Protein AF-A0A7S2B577-F1 (afdb_monomer)

Nearest PDB structures (foldseek):
  1b5f-assembly1_A  TM=9.299E-01  e=5.613E-12  Cynara cardunculus
  5nfg-assembly2_B  TM=9.285E-01  e=2.621E-11  Cynara cardunculus
  5nfg-assembly1_A  TM=9.282E-01  e=3.908E-11  Cynara cardunculus
  2rmp-assembly1_A  TM=9.188E-01  e=1.092E-10  Rhizomucor miehei
  1mpp-assembly1_A  TM=8.943E-01  e=3.832E-10  Rhizomucor pusillus

Mean predicted aligned error: 8.51 Å

Sequence (139 aa):
KQHWRESEGFPAEVLVADRPDSHYVGPIAIGRPPQNFLVVYDLSSANLWVPGSSCPACDCVRQHRRFDGTLSESYRTSEVGVQLAAGPGRCAGYLSRDTVHLGNATLFDTIFVEAQAASKHLSQSDVDGVLGLGLPQAA

Structure (mmCIF, N/CA/C/O backbone):
data_AF-A0A7S2B577-F1
#
_entry.id   AF-A0A7S2B577-F1
#
loop_
_atom_site.group_PDB
_atom_site.id
_atom_site.type_symbol
_atom_site.label_atom_id
_atom_site.label_alt_id
_atom_site.label_comp_id
_atom_site.label_asym_id
_atom_site.label_entity_id
_atom_site.label_seq_id
_atom_site.pdbx_PDB_ins_code
_atom_site.Cartn_x
_atom_site.Cartn_y
_atom_site.Cartn_z
_atom_site.occupancy
_atom_site.B_iso_or_equiv
_atom_site.auth_seq_id
_atom_site.auth_comp_id
_atom_site.auth_asym_id
_atom_site.auth_atom_id
_atom_site.pdbx_PDB_model_num
ATOM 1 N N . LYS A 1 1 ? 4.500 -22.807 18.694 1.00 39.12 1 LYS A N 1
ATOM 2 C CA . LYS A 1 1 ? 4.540 -23.587 17.434 1.00 39.12 1 LYS A CA 1
ATOM 3 C C . LYS A 1 1 ? 3.099 -23.851 17.028 1.00 39.12 1 LYS A C 1
ATOM 5 O O . LYS A 1 1 ? 2.477 -24.714 17.629 1.00 39.12 1 LYS A O 1
ATOM 10 N N . GLN A 1 2 ? 2.536 -23.033 16.143 1.00 46.53 2 GLN A N 1
ATOM 11 C CA . GLN A 1 2 ? 1.191 -23.280 15.625 1.00 46.53 2 GLN A CA 1
ATOM 12 C C . GLN A 1 2 ? 1.311 -24.335 14.522 1.00 46.53 2 GLN A C 1
ATOM 14 O O . GLN A 1 2 ? 2.203 -24.252 13.681 1.00 46.53 2 GLN A O 1
ATOM 19 N N . HIS A 1 3 ? 0.522 -25.397 14.645 1.00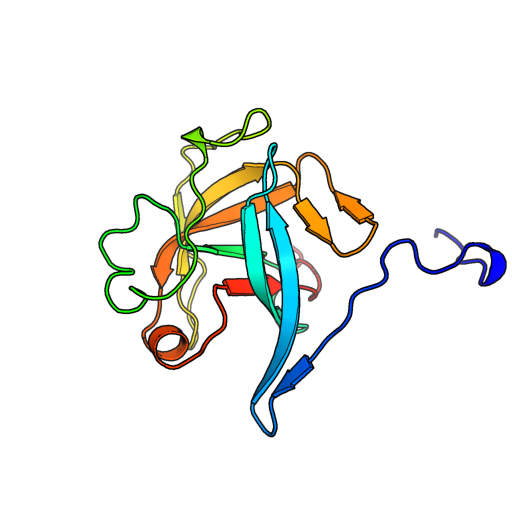 49.47 3 HIS A N 1
ATOM 20 C CA . HIS A 1 3 ? 0.562 -26.572 13.783 1.00 49.47 3 HIS A CA 1
ATOM 21 C C . HIS A 1 3 ? -0.502 -26.368 12.702 1.00 49.47 3 HIS A C 1
ATOM 23 O O . HIS A 1 3 ? -1.689 -26.353 13.021 1.00 49.47 3 HIS A O 1
ATOM 29 N N . TRP A 1 4 ? -0.079 -26.145 11.459 1.00 52.97 4 TRP A N 1
ATOM 30 C CA . TRP A 1 4 ? -0.983 -25.984 10.322 1.00 52.97 4 TRP A CA 1
ATOM 31 C C . TRP A 1 4 ? -1.738 -27.292 10.048 1.00 52.97 4 TRP A C 1
ATOM 33 O O . TRP A 1 4 ? -1.141 -28.368 10.088 1.00 52.97 4 TRP A O 1
ATOM 43 N N . ARG A 1 5 ? -3.046 -27.203 9.774 1.00 53.34 5 ARG A N 1
ATOM 44 C CA . ARG A 1 5 ? -3.858 -28.313 9.257 1.00 53.34 5 ARG A CA 1
ATOM 45 C C . ARG A 1 5 ? -4.370 -27.932 7.874 1.00 53.34 5 ARG A C 1
ATOM 47 O O . ARG A 1 5 ? -5.078 -26.944 7.735 1.00 53.34 5 ARG A O 1
ATOM 54 N N . GLU A 1 6 ? -4.049 -28.750 6.877 1.00 54.81 6 GLU A N 1
ATOM 55 C CA . GLU A 1 6 ? -4.470 -28.587 5.473 1.00 54.81 6 GLU A CA 1
ATOM 56 C C . GLU A 1 6 ? -6.000 -28.486 5.296 1.00 54.81 6 GLU A C 1
ATOM 58 O O . GLU A 1 6 ? -6.475 -27.991 4.280 1.00 54.81 6 GLU A O 1
ATOM 63 N N . SER A 1 7 ? -6.785 -28.908 6.294 1.00 57.00 7 SER A N 1
ATOM 64 C CA . SER A 1 7 ? -8.251 -28.898 6.271 1.00 57.00 7 SER A CA 1
ATOM 65 C C . SER A 1 7 ? -8.908 -27.521 6.426 1.00 57.00 7 SER A C 1
ATOM 67 O O . SER A 1 7 ? -10.114 -27.431 6.223 1.00 57.00 7 SER A O 1
ATOM 69 N N . GLU A 1 8 ? -8.179 -26.473 6.825 1.00 61.88 8 GLU A N 1
ATOM 70 C CA . GLU A 1 8 ? -8.768 -25.141 7.082 1.00 61.88 8 GLU A CA 1
ATOM 71 C C . GLU A 1 8 ? -8.696 -24.176 5.884 1.00 61.88 8 GLU A C 1
ATOM 73 O O . GLU A 1 8 ? -9.205 -23.060 5.966 1.00 61.88 8 GLU A O 1
ATOM 78 N N . GLY A 1 9 ? -8.134 -24.614 4.749 1.00 56.44 9 GLY A N 1
ATOM 79 C CA . GLY A 1 9 ? -7.898 -23.749 3.589 1.00 56.44 9 GLY A CA 1
ATOM 80 C C . GLY A 1 9 ? -6.840 -22.675 3.867 1.00 56.44 9 GLY A C 1
ATOM 81 O O . GLY A 1 9 ? -6.366 -22.509 4.993 1.00 56.44 9 GLY A O 1
ATOM 82 N N . PHE A 1 10 ? -6.418 -21.945 2.833 1.00 62.62 10 PHE A N 1
ATOM 83 C CA . PHE A 1 10 ? -5.544 -20.795 3.053 1.00 62.62 10 PHE A CA 1
ATOM 84 C C . PHE A 1 10 ? -6.376 -19.629 3.607 1.00 62.62 10 PHE A C 1
ATOM 86 O O . PHE A 1 10 ? -7.413 -19.295 3.033 1.00 62.62 10 PHE A O 1
ATOM 93 N N . PRO A 1 11 ? -5.936 -18.966 4.692 1.00 64.06 11 PRO A N 1
ATOM 94 C CA . PRO A 1 11 ? -6.662 -17.826 5.256 1.00 64.06 11 PRO A CA 1
ATOM 95 C C . PRO A 1 11 ? -6.700 -16.619 4.305 1.00 64.06 11 PRO A C 1
ATOM 97 O O . PRO A 1 11 ? -7.509 -15.717 4.508 1.00 64.06 11 PRO A O 1
ATOM 100 N N . ALA A 1 12 ? -5.829 -16.607 3.291 1.00 71.38 12 ALA A N 1
ATOM 101 C CA . ALA A 1 12 ? -5.761 -15.623 2.223 1.00 71.38 12 ALA A CA 1
ATOM 102 C C . ALA A 1 12 ? -5.511 -16.335 0.883 1.00 71.38 12 ALA A C 1
ATOM 104 O O . ALA A 1 12 ? -4.487 -17.003 0.734 1.00 71.38 12 ALA A O 1
ATOM 105 N N . GLU A 1 13 ? -6.393 -16.157 -0.097 1.00 77.31 13 GLU A N 1
ATOM 106 C CA . GLU A 1 13 ? -6.135 -16.524 -1.496 1.00 77.31 13 GLU A CA 1
ATOM 107 C C . GLU A 1 13 ? -6.073 -15.264 -2.359 1.00 77.31 13 GLU A C 1
ATOM 109 O O . GLU A 1 13 ? -6.994 -14.443 -2.345 1.00 77.31 13 GLU A O 1
ATOM 114 N N . VAL A 1 14 ? -4.985 -15.101 -3.117 1.00 79.94 14 VAL A N 1
ATOM 115 C CA . VAL A 1 14 ? -4.800 -13.951 -4.008 1.00 79.94 14 VAL A CA 1
ATOM 116 C C . VAL A 1 14 ? -4.352 -14.407 -5.385 1.00 79.94 14 VAL A C 1
ATOM 118 O O . VAL A 1 14 ? -3.434 -15.214 -5.517 1.00 79.94 14 VAL A O 1
ATOM 121 N N . LEU A 1 15 ? -4.982 -13.849 -6.419 1.00 82.62 15 LEU A N 1
ATOM 122 C CA . LEU A 1 15 ? -4.511 -13.984 -7.790 1.00 82.62 15 LEU A CA 1
ATOM 123 C C . LEU A 1 15 ? -3.257 -13.133 -7.975 1.00 82.62 15 LEU A C 1
ATOM 125 O O . LEU A 1 15 ? -3.295 -11.909 -7.844 1.00 82.62 15 LEU A O 1
ATOM 129 N N . VAL A 1 16 ? -2.160 -13.803 -8.301 1.00 84.44 16 VAL A N 1
ATOM 130 C CA . VAL A 1 16 ? -0.871 -13.179 -8.581 1.00 84.44 16 VAL A CA 1
ATOM 131 C C . VAL A 1 16 ? -0.628 -13.231 -10.083 1.00 84.44 16 VAL A C 1
ATOM 133 O O . VAL A 1 16 ? -0.770 -14.284 -10.705 1.00 8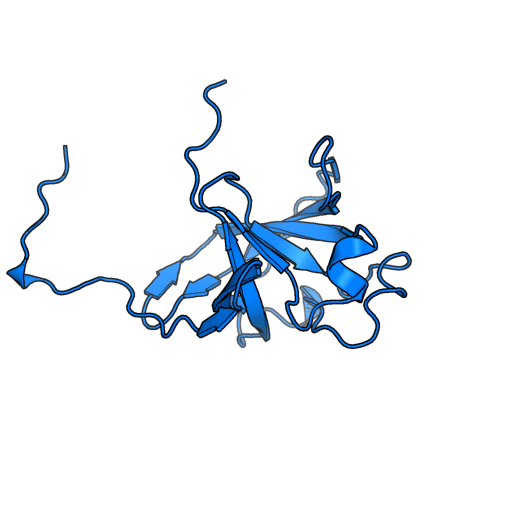4.44 16 VAL A O 1
ATOM 136 N N . ALA A 1 17 ? -0.271 -12.092 -10.666 1.00 86.06 17 ALA A N 1
ATOM 137 C CA . ALA A 1 17 ? 0.182 -12.014 -12.045 1.00 86.06 17 ALA A CA 1
ATOM 138 C C . ALA A 1 17 ? 1.712 -12.095 -12.091 1.00 86.06 17 ALA A C 1
ATOM 140 O O . ALA A 1 17 ? 2.405 -11.406 -11.338 1.00 86.06 17 ALA A O 1
ATOM 141 N N . ASP A 1 18 ? 2.223 -12.921 -12.998 1.00 86.00 18 ASP A N 1
ATOM 142 C CA . ASP A 1 18 ? 3.642 -12.973 -13.337 1.00 86.00 18 ASP A CA 1
ATOM 143 C C . ASP A 1 18 ? 3.990 -11.833 -14.307 1.00 86.00 18 ASP A C 1
ATOM 145 O O . ASP A 1 18 ? 3.299 -11.622 -15.311 1.00 86.00 18 ASP A O 1
ATOM 149 N N . ARG A 1 19 ? 5.050 -11.081 -14.001 1.00 80.06 19 ARG A N 1
ATOM 150 C CA . ARG A 1 19 ? 5.683 -10.138 -14.927 1.00 80.06 19 ARG A CA 1
ATOM 151 C C . ARG A 1 19 ? 7.015 -10.747 -15.359 1.00 80.06 19 ARG A C 1
ATOM 153 O O . ARG A 1 19 ? 7.949 -10.726 -14.552 1.00 80.06 19 ARG A O 1
ATOM 160 N N . PRO A 1 20 ? 7.109 -11.248 -16.608 1.00 76.62 20 PRO A N 1
ATOM 161 C CA . PRO A 1 20 ? 8.295 -11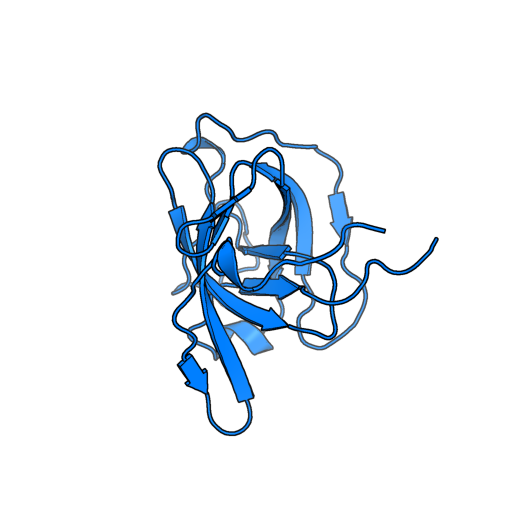.937 -17.100 1.00 76.62 20 PRO A CA 1
ATOM 162 C C . PRO A 1 20 ? 9.578 -11.158 -16.808 1.00 76.62 20 PRO A C 1
ATOM 164 O O . PRO A 1 20 ? 9.633 -9.948 -17.032 1.00 76.62 20 PRO A O 1
ATOM 167 N N . ASP A 1 21 ? 10.584 -11.860 -16.284 1.00 72.25 21 ASP A N 1
ATOM 168 C CA . ASP A 1 21 ? 11.909 -11.332 -15.924 1.00 72.25 21 ASP A CA 1
ATOM 169 C C . ASP A 1 21 ? 11.903 -10.149 -14.931 1.00 72.25 21 ASP A C 1
ATOM 171 O O . ASP A 1 21 ? 12.887 -9.416 -14.821 1.00 72.25 21 ASP A O 1
ATOM 175 N N . SER A 1 22 ? 10.803 -9.948 -14.195 1.00 78.19 22 SER A N 1
ATOM 176 C CA . SER A 1 22 ? 10.606 -8.780 -13.337 1.00 78.19 22 SER A CA 1
ATOM 177 C C . SER A 1 22 ? 10.118 -9.162 -11.937 1.00 78.19 22 SER A C 1
ATOM 179 O O . SER A 1 22 ? 10.942 -9.322 -11.034 1.00 78.19 22 SER A O 1
ATOM 181 N N . HIS A 1 23 ? 8.804 -9.285 -11.721 1.00 81.12 23 HIS A N 1
ATOM 182 C CA . HIS A 1 23 ? 8.209 -9.399 -10.386 1.00 81.12 23 HIS A CA 1
ATOM 183 C C . HIS A 1 23 ? 6.868 -10.144 -10.403 1.00 81.12 23 HIS A C 1
ATOM 185 O O . HIS A 1 23 ? 6.111 -10.063 -11.367 1.00 81.12 23 HIS A O 1
ATOM 191 N N . TYR A 1 24 ? 6.513 -10.759 -9.276 1.00 88.88 24 TYR A N 1
ATOM 192 C CA . TYR A 1 24 ? 5.142 -11.190 -9.009 1.00 88.88 24 TYR A CA 1
ATOM 193 C C . TYR A 1 24 ? 4.336 -10.034 -8.420 1.00 88.88 24 TYR A C 1
ATOM 195 O O . TYR A 1 24 ? 4.786 -9.383 -7.473 1.00 88.88 24 TYR A O 1
ATOM 203 N N . VAL A 1 25 ? 3.150 -9.775 -8.974 1.00 90.75 25 VAL A N 1
ATOM 204 C CA . VAL A 1 25 ? 2.306 -8.645 -8.566 1.00 90.75 25 VAL A CA 1
ATOM 205 C C . VAL A 1 25 ? 0.900 -9.101 -8.213 1.00 90.75 25 VAL A C 1
ATOM 207 O O . VAL A 1 25 ? 0.352 -10.002 -8.845 1.00 90.75 25 VAL A O 1
ATOM 210 N N . GLY A 1 26 ? 0.291 -8.459 -7.224 1.00 92.12 26 GLY A N 1
ATOM 211 C CA . GLY A 1 26 ? -1.053 -8.807 -6.776 1.00 92.12 26 GLY A CA 1
ATOM 212 C C . GLY A 1 26 ? -1.803 -7.612 -6.197 1.00 92.12 26 GLY A C 1
ATOM 213 O O . GLY A 1 26 ? -1.182 -6.629 -5.777 1.00 92.12 26 GLY A O 1
ATOM 214 N N . PRO A 1 27 ? -3.144 -7.661 -6.195 1.00 94.88 27 PRO A N 1
ATOM 215 C CA . PRO A 1 27 ? -3.951 -6.614 -5.600 1.00 94.88 27 PRO A CA 1
ATOM 216 C C . PRO A 1 27 ? -3.868 -6.660 -4.071 1.00 94.88 27 PRO A C 1
ATOM 218 O O . PRO A 1 27 ? -3.829 -7.731 -3.464 1.00 94.88 27 PRO A O 1
ATOM 221 N N . ILE A 1 28 ? -3.908 -5.483 -3.461 1.00 96.44 28 ILE A N 1
ATOM 222 C CA . ILE A 1 28 ? -4.235 -5.281 -2.047 1.00 96.44 28 ILE A CA 1
ATOM 223 C C . ILE A 1 28 ? -5.233 -4.128 -1.941 1.00 96.44 28 ILE A C 1
ATOM 225 O O . ILE A 1 28 ? -5.376 -3.340 -2.879 1.00 96.44 28 ILE A O 1
ATOM 229 N N . ALA A 1 29 ? -5.887 -3.985 -0.793 1.00 97.44 29 ALA A N 1
ATOM 230 C CA . ALA A 1 29 ? -6.601 -2.756 -0.472 1.00 97.44 29 ALA A CA 1
ATOM 231 C C . ALA A 1 29 ? -6.249 -2.259 0.929 1.00 97.44 29 ALA A C 1
ATOM 233 O O . ALA A 1 29 ? -5.948 -3.060 1.809 1.00 97.44 29 ALA A O 1
ATOM 234 N N . ILE A 1 30 ? -6.276 -0.945 1.134 1.00 97.88 30 ILE A N 1
ATOM 235 C CA . ILE A 1 30 ? -5.954 -0.308 2.414 1.00 97.88 30 ILE A CA 1
ATOM 236 C C . ILE A 1 30 ? -7.085 0.649 2.789 1.00 97.88 30 ILE A C 1
ATOM 238 O O . ILE A 1 30 ? -7.549 1.418 1.950 1.00 97.88 30 ILE A O 1
ATOM 242 N N . GLY A 1 31 ? -7.515 0.608 4.045 1.00 97.62 31 GLY A N 1
ATOM 243 C CA . GLY A 1 31 ? -8.483 1.536 4.616 1.00 97.62 31 GLY A CA 1
ATOM 244 C C . GLY A 1 31 ? -9.931 1.055 4.656 1.00 97.62 31 GLY A C 1
ATOM 245 O O . GLY A 1 31 ? -10.278 -0.030 4.187 1.00 97.62 31 GLY A O 1
ATOM 246 N N . ARG A 1 32 ? -10.785 1.889 5.259 1.00 96.75 32 ARG A N 1
ATOM 247 C CA . ARG A 1 32 ? -12.243 1.712 5.342 1.00 96.75 32 ARG A CA 1
ATOM 248 C C . ARG A 1 32 ? -12.952 3.024 4.974 1.00 96.75 32 ARG A C 1
ATOM 250 O O . ARG A 1 32 ? -12.935 3.925 5.801 1.00 96.75 32 ARG A O 1
ATOM 257 N N . PRO A 1 33 ? -13.600 3.148 3.804 1.00 97.31 33 PRO A N 1
ATOM 258 C CA . PRO A 1 33 ? -13.721 2.149 2.741 1.00 97.31 33 PRO A CA 1
ATOM 259 C C . PRO A 1 33 ? -12.374 1.786 2.074 1.00 97.31 33 PRO A C 1
ATOM 261 O O . PRO A 1 33 ? -11.439 2.587 2.115 1.00 97.31 33 PRO A O 1
ATOM 264 N N . PRO A 1 34 ? -12.259 0.595 1.448 1.00 97.62 34 PRO A N 1
ATOM 265 C CA . PRO A 1 34 ? -10.997 0.130 0.870 1.00 97.62 34 PRO A CA 1
ATOM 266 C C . PRO A 1 34 ? -10.518 0.959 -0.332 1.00 97.62 34 PRO A C 1
ATOM 268 O O . PRO A 1 34 ? -11.267 1.193 -1.282 1.00 97.62 34 PRO A O 1
ATOM 271 N N . GLN A 1 35 ? -9.235 1.322 -0.327 1.00 97.62 35 GLN A N 1
ATOM 272 C CA . GLN A 1 35 ? -8.507 1.927 -1.445 1.00 97.62 35 GLN A CA 1
ATOM 273 C C . GLN A 1 35 ? -7.599 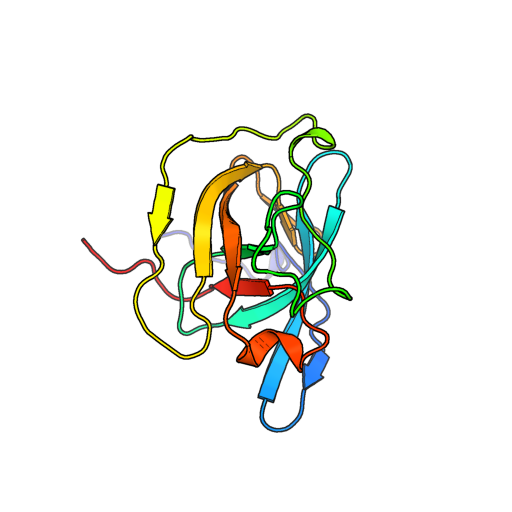0.866 -2.077 1.00 97.62 35 GLN A C 1
ATOM 275 O O . GLN A 1 35 ? -6.773 0.275 -1.389 1.00 97.62 35 GLN A O 1
ATOM 280 N N . ASN A 1 36 ? -7.761 0.585 -3.370 1.00 96.38 36 ASN A N 1
ATOM 281 C CA . ASN A 1 36 ? -7.079 -0.536 -4.028 1.00 96.38 36 ASN A CA 1
ATOM 282 C C . ASN A 1 36 ? -5.680 -0.157 -4.528 1.00 96.38 36 ASN A C 1
ATOM 284 O O . ASN A 1 36 ? -5.516 0.908 -5.112 1.00 96.38 36 ASN A O 1
ATOM 288 N N . PHE A 1 37 ? -4.725 -1.081 -4.436 1.00 94.38 37 PHE A N 1
ATOM 289 C CA . PHE A 1 37 ? -3.361 -0.952 -4.958 1.00 94.38 37 PHE A CA 1
ATOM 290 C C . PHE A 1 37 ? -2.922 -2.251 -5.641 1.00 94.38 37 PHE A C 1
ATOM 292 O O . PHE A 1 37 ? -3.432 -3.327 -5.340 1.00 94.38 37 PHE A O 1
ATOM 299 N N . LEU A 1 38 ? -1.988 -2.154 -6.582 1.00 92.06 38 LEU A N 1
ATOM 300 C CA . LEU A 1 38 ? -1.303 -3.273 -7.217 1.00 92.06 38 LEU A CA 1
ATOM 301 C C . LEU A 1 38 ? 0.131 -3.207 -6.727 1.00 92.06 38 LEU A C 1
ATOM 303 O O . LEU A 1 38 ? 0.801 -2.201 -6.937 1.00 92.06 38 LEU A O 1
ATOM 307 N N . VAL A 1 39 ? 0.599 -4.246 -6.054 1.00 91.19 39 VAL A N 1
ATOM 308 C CA . VAL A 1 39 ? 1.910 -4.216 -5.405 1.00 91.19 39 VAL A CA 1
ATOM 309 C C . VAL A 1 39 ? 2.759 -5.391 -5.842 1.00 91.19 39 VAL A C 1
ATOM 311 O O . VAL A 1 39 ? 2.238 -6.458 -6.168 1.00 91.19 39 VAL A O 1
ATOM 314 N N . VAL A 1 40 ? 4.074 -5.192 -5.825 1.00 90.06 40 VAL A N 1
ATOM 315 C CA . VAL A 1 40 ? 5.043 -6.286 -5.927 1.00 90.06 40 VAL A CA 1
ATOM 316 C C . VAL A 1 40 ? 5.027 -7.083 -4.629 1.00 90.06 40 VAL A C 1
ATOM 318 O O . VAL A 1 40 ? 5.065 -6.497 -3.549 1.00 90.06 40 VAL A O 1
ATOM 321 N N . TYR A 1 41 ? 4.980 -8.408 -4.730 1.00 91.31 41 TYR A N 1
ATOM 322 C CA . TYR A 1 41 ? 5.097 -9.303 -3.580 1.00 91.31 41 TYR A CA 1
ATOM 323 C C . TYR A 1 41 ? 6.577 -9.650 -3.426 1.00 91.31 41 TYR A C 1
ATOM 325 O O . TYR A 1 41 ? 7.125 -10.441 -4.194 1.00 91.31 41 TYR A O 1
ATOM 333 N N . ASP A 1 42 ? 7.242 -8.998 -2.475 1.00 87.44 42 ASP A N 1
ATOM 334 C CA . ASP A 1 42 ? 8.696 -9.025 -2.341 1.00 87.44 42 ASP A CA 1
ATOM 335 C C . ASP A 1 42 ? 9.125 -9.877 -1.144 1.00 87.44 42 ASP A C 1
ATOM 337 O O . ASP A 1 42 ? 8.968 -9.492 0.011 1.00 87.44 42 ASP A O 1
ATOM 341 N N . LEU A 1 43 ? 9.715 -11.040 -1.417 1.00 87.75 43 LEU A N 1
ATOM 342 C CA . LEU A 1 43 ? 10.223 -11.946 -0.381 1.00 87.75 43 LEU A CA 1
ATOM 343 C C . LEU A 1 43 ? 11.523 -11.445 0.281 1.00 87.75 43 LEU A C 1
ATOM 345 O O . LEU A 1 43 ? 11.952 -12.015 1.283 1.00 87.75 43 LEU A O 1
ATOM 349 N N . SER A 1 44 ? 12.177 -10.424 -0.284 1.00 83.56 44 SER A N 1
ATOM 350 C CA . SER A 1 44 ? 13.480 -9.919 0.171 1.00 83.56 44 SER A CA 1
ATOM 351 C C . SER A 1 44 ? 13.395 -8.728 1.133 1.00 83.56 44 SER A C 1
ATOM 353 O O . SER A 1 44 ? 14.392 -8.388 1.770 1.00 83.56 44 SER A O 1
ATOM 355 N N . SER A 1 45 ? 12.215 -8.122 1.286 1.00 83.31 45 SER A N 1
ATOM 356 C CA . SER A 1 45 ? 11.965 -7.010 2.207 1.00 83.31 45 SER A CA 1
ATOM 357 C C . SER A 1 45 ? 10.795 -7.312 3.141 1.00 83.31 45 SER A C 1
ATOM 359 O O . SER A 1 45 ? 9.967 -8.170 2.856 1.00 83.31 45 SER A O 1
ATOM 361 N N . ALA A 1 46 ? 10.726 -6.624 4.282 1.00 87.44 46 ALA A N 1
ATOM 362 C CA . ALA A 1 46 ? 9.712 -6.869 5.317 1.00 87.44 46 ALA A CA 1
ATOM 363 C C . ALA A 1 46 ? 8.646 -5.763 5.422 1.00 87.44 46 ALA A C 1
ATOM 365 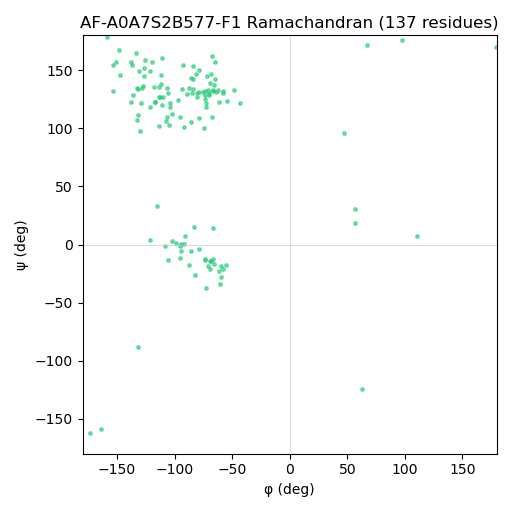O O . ALA A 1 46 ? 7.755 -5.843 6.263 1.00 87.44 46 ALA A O 1
ATOM 366 N N . ASN A 1 47 ? 8.749 -4.703 4.614 1.00 87.00 47 ASN A N 1
ATOM 367 C CA . ASN A 1 47 ? 7.910 -3.514 4.755 1.00 87.00 47 ASN A CA 1
ATOM 368 C C . ASN A 1 47 ? 6.854 -3.445 3.651 1.00 87.00 47 ASN A C 1
ATOM 370 O O . ASN A 1 47 ? 7.171 -3.600 2.473 1.00 87.00 47 ASN A O 1
ATOM 374 N N . LEU A 1 48 ? 5.614 -3.135 4.031 1.00 91.50 48 LEU A N 1
ATOM 375 C CA . LEU A 1 48 ? 4.583 -2.659 3.110 1.00 91.50 48 LEU A CA 1
ATOM 376 C C . LEU A 1 48 ? 4.746 -1.151 2.915 1.00 91.50 48 LEU A C 1
ATOM 378 O O . LEU A 1 48 ? 4.881 -0.407 3.891 1.00 91.50 48 LEU A O 1
ATOM 382 N N . TRP A 1 49 ? 4.690 -0.688 1.670 1.00 90.06 49 TRP A N 1
ATOM 383 C CA . TRP A 1 49 ? 4.605 0.736 1.378 1.00 90.06 49 TRP A CA 1
ATOM 384 C C . TRP A 1 49 ? 3.793 1.020 0.111 1.00 90.06 49 TRP A C 1
ATOM 386 O O . TRP A 1 49 ? 3.819 0.252 -0.854 1.00 90.06 49 TRP A O 1
ATOM 396 N N . VAL A 1 50 ? 3.085 2.152 0.128 1.00 90.44 50 VAL A N 1
ATOM 397 C CA . VAL A 1 50 ? 2.327 2.700 -1.009 1.00 90.44 50 VAL A CA 1
ATOM 398 C C . VAL A 1 50 ? 2.527 4.222 -1.094 1.00 90.44 50 VAL A C 1
ATOM 400 O O . VAL A 1 50 ? 2.878 4.846 -0.087 1.00 90.44 50 VAL A O 1
ATOM 403 N N . PRO A 1 51 ? 2.327 4.856 -2.262 1.00 88.94 51 PRO A N 1
ATOM 404 C CA . PRO A 1 51 ? 2.419 6.306 -2.410 1.00 88.94 51 PRO A CA 1
ATOM 405 C C . PRO A 1 51 ? 1.376 7.030 -1.557 1.00 88.94 51 PRO A C 1
ATOM 407 O O . PRO A 1 51 ? 0.204 6.671 -1.615 1.00 88.94 51 PRO A O 1
ATOM 410 N N . GLY A 1 52 ? 1.769 8.063 -0.810 1.00 88.56 52 GLY A N 1
ATOM 411 C CA . GLY A 1 52 ? 0.826 8.939 -0.105 1.00 88.56 52 GLY A CA 1
ATOM 412 C C . GLY A 1 52 ? 0.177 9.976 -1.017 1.00 88.56 52 GLY A C 1
ATOM 413 O O . GLY A 1 52 ? 0.795 10.444 -1.979 1.00 88.56 52 GLY A O 1
ATOM 414 N N . SER A 1 53 ? -1.055 10.384 -0.708 1.00 86.62 53 SER A N 1
ATOM 415 C CA . SER A 1 53 ? -1.777 11.446 -1.428 1.00 86.62 53 SER A CA 1
ATOM 416 C C . SER A 1 53 ? -1.031 12.781 -1.357 1.00 86.62 53 SER A C 1
ATOM 418 O O . SER A 1 53 ? -0.992 13.530 -2.336 1.00 86.62 53 SER A O 1
ATOM 420 N N . SER A 1 54 ? -0.353 13.019 -0.234 1.00 77.50 54 SER A N 1
ATOM 421 C CA . SER A 1 54 ? 0.448 14.207 0.056 1.00 77.50 54 SER A CA 1
ATOM 422 C C . SER A 1 54 ? 1.842 14.213 -0.586 1.00 77.50 54 SER A C 1
ATOM 424 O O . SER A 1 54 ? 2.530 15.223 -0.481 1.00 77.50 54 SER A O 1
ATOM 426 N N . CYS A 1 55 ? 2.254 13.144 -1.283 1.00 72.75 55 CYS A N 1
ATOM 427 C CA . CYS A 1 55 ? 3.612 12.988 -1.805 1.00 72.75 55 CYS A CA 1
ATOM 428 C C . CYS A 1 55 ? 3.957 13.990 -2.933 1.00 72.75 55 CYS A C 1
ATOM 430 O O . CYS A 1 55 ? 3.500 13.809 -4.070 1.00 72.75 55 CYS A O 1
ATOM 432 N N . PRO A 1 56 ? 4.835 14.988 -2.699 1.00 65.56 56 PRO A N 1
ATOM 433 C CA . PRO A 1 56 ? 5.187 15.986 -3.710 1.00 65.56 56 PRO A CA 1
ATOM 434 C C . PRO A 1 56 ? 6.262 15.480 -4.688 1.00 65.56 56 PRO A C 1
ATOM 436 O O . PRO A 1 56 ? 6.329 15.920 -5.832 1.00 65.56 56 PRO A O 1
ATOM 439 N N . ALA A 1 57 ? 7.103 14.528 -4.261 1.00 63.81 57 ALA A N 1
ATOM 440 C CA . ALA A 1 57 ? 8.185 13.955 -5.068 1.00 63.81 57 ALA A CA 1
ATOM 441 C C . ALA A 1 57 ? 7.800 12.638 -5.777 1.00 63.81 57 ALA A C 1
ATOM 443 O O . ALA A 1 57 ? 8.594 12.096 -6.548 1.00 63.81 57 ALA A O 1
ATOM 444 N N . CYS A 1 58 ? 6.574 12.142 -5.577 1.00 61.12 58 CYS A N 1
ATOM 445 C CA . CYS A 1 58 ? 6.003 11.019 -6.330 1.00 61.12 58 CYS A CA 1
ATOM 446 C C . CYS A 1 58 ? 5.411 11.476 -7.673 1.00 61.12 58 CYS A C 1
ATOM 448 O O . CYS A 1 58 ? 4.668 10.739 -8.308 1.00 61.12 58 CYS A O 1
ATOM 450 N N . ASP A 1 59 ? 5.720 12.684 -8.144 1.00 51.66 59 ASP A N 1
ATOM 451 C CA . ASP A 1 59 ? 5.242 13.199 -9.432 1.00 51.66 59 ASP A CA 1
ATOM 452 C C . ASP A 1 59 ? 5.847 12.487 -10.653 1.00 51.66 59 ASP A C 1
ATOM 454 O O . ASP A 1 59 ? 5.291 12.559 -11.748 1.00 51.66 59 ASP A O 1
ATOM 458 N N . CYS A 1 60 ? 6.922 11.711 -10.473 1.00 50.31 60 CYS A N 1
ATOM 459 C CA . CYS A 1 60 ? 7.336 10.715 -11.469 1.00 50.31 60 CYS A CA 1
ATOM 460 C C . CYS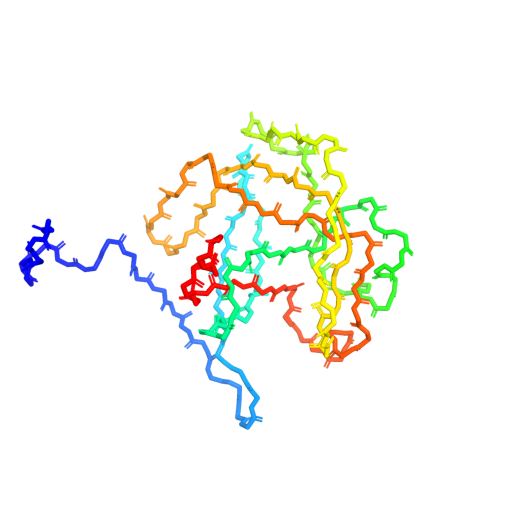 A 1 60 ? 6.344 9.538 -11.576 1.00 50.31 60 CYS A C 1
ATOM 462 O O . CYS A 1 60 ? 6.349 8.814 -12.557 1.00 50.31 60 CYS A O 1
ATOM 464 N N . VAL A 1 61 ? 5.442 9.403 -10.608 1.00 56.72 61 VAL A N 1
ATOM 465 C CA . VAL A 1 61 ? 4.512 8.293 -10.377 1.00 56.72 61 VAL A CA 1
ATOM 466 C C . VAL A 1 61 ? 3.059 8.798 -10.555 1.00 56.72 61 VAL A C 1
ATOM 468 O O . VAL A 1 61 ? 2.137 8.381 -9.860 1.00 56.72 61 VAL A O 1
ATOM 471 N N . ARG A 1 62 ? 2.830 9.765 -11.467 1.00 55.56 62 ARG A N 1
ATOM 472 C CA . ARG A 1 62 ? 1.527 10.449 -11.679 1.00 55.56 62 ARG A CA 1
ATOM 473 C C . ARG A 1 62 ? 0.354 9.523 -12.022 1.00 55.56 62 ARG A C 1
ATOM 475 O O . ARG A 1 62 ? -0.787 9.941 -11.865 1.00 55.56 62 ARG A O 1
ATOM 482 N N . GLN A 1 63 ? 0.622 8.317 -12.513 1.00 66.94 63 GLN A N 1
ATOM 483 C CA . GLN A 1 63 ? -0.406 7.360 -12.935 1.00 66.94 63 GLN A CA 1
ATOM 484 C C . GLN A 1 63 ? -0.793 6.344 -11.853 1.00 66.94 63 GLN A C 1
ATOM 486 O O . GLN A 1 63 ? -1.727 5.576 -12.063 1.00 66.94 63 GLN A O 1
ATOM 491 N N . HIS A 1 64 ? -0.112 6.338 -10.707 1.00 78.94 64 HIS A N 1
ATOM 492 C CA . HIS A 1 64 ? -0.349 5.333 -9.677 1.00 78.94 64 HIS A CA 1
ATOM 493 C C . HIS A 1 64 ? -1.373 5.809 -8.664 1.00 78.94 64 HIS A C 1
ATOM 495 O O . HIS A 1 64 ? -1.544 7.006 -8.405 1.00 78.94 64 HIS A O 1
ATOM 501 N N . ARG A 1 65 ? -2.026 4.831 -8.053 1.00 89.06 65 ARG A N 1
ATOM 502 C CA . ARG A 1 65 ? -2.966 5.059 -6.967 1.00 89.06 65 ARG A CA 1
ATOM 503 C C . ARG A 1 65 ? -2.195 5.529 -5.742 1.00 89.06 65 ARG A C 1
ATOM 505 O O . ARG A 1 65 ? -1.106 5.040 -5.443 1.00 89.06 65 ARG A O 1
ATOM 512 N N . ARG A 1 66 ? -2.769 6.507 -5.047 1.00 89.31 66 ARG A N 1
ATOM 513 C CA . ARG A 1 66 ? -2.192 7.108 -3.847 1.00 89.31 66 ARG A CA 1
ATOM 514 C C . ARG A 1 66 ? -3.123 6.852 -2.677 1.00 89.31 66 ARG A C 1
ATOM 516 O O . ARG A 1 66 ? -4.333 6.997 -2.818 1.00 89.31 66 ARG A O 1
ATOM 523 N N . PHE A 1 67 ? -2.544 6.466 -1.554 1.00 93.00 67 PHE A N 1
ATOM 524 C CA . PHE A 1 67 ? -3.253 6.302 -0.304 1.00 93.00 67 PHE A CA 1
ATOM 525 C C . PHE A 1 67 ? -3.589 7.662 0.286 1.00 93.00 67 PHE A C 1
ATOM 527 O O . PHE A 1 67 ? -2.705 8.490 0.494 1.00 93.00 67 PHE A O 1
ATOM 534 N N . ASP A 1 68 ? -4.869 7.874 0.557 1.00 93.12 68 ASP A N 1
ATOM 535 C CA . ASP A 1 68 ? -5.363 9.039 1.268 1.00 93.12 68 ASP A CA 1
ATOM 536 C C . ASP A 1 68 ? -5.944 8.605 2.614 1.00 93.12 68 ASP A C 1
ATOM 538 O O . ASP A 1 68 ? -7.064 8.092 2.696 1.00 93.12 68 ASP A O 1
ATOM 542 N N . GLY A 1 69 ? -5.179 8.817 3.684 1.00 92.62 69 GLY A N 1
ATOM 543 C CA . GLY A 1 69 ? -5.618 8.492 5.039 1.00 92.62 69 GLY A CA 1
ATOM 544 C C . GLY A 1 69 ? -6.865 9.264 5.478 1.00 92.62 69 GLY A C 1
ATOM 545 O O . GLY A 1 69 ? -7.607 8.781 6.326 1.00 92.62 69 GLY A O 1
ATOM 546 N N . THR A 1 70 ? -7.159 10.422 4.872 1.00 93.94 70 THR A N 1
ATOM 547 C CA . THR A 1 70 ? -8.363 11.207 5.201 1.00 93.94 70 THR A CA 1
ATOM 548 C C . THR A 1 70 ? -9.654 10.554 4.707 1.00 93.94 70 THR A C 1
ATOM 550 O O . THR A 1 70 ? -10.731 10.866 5.210 1.00 93.94 70 THR A O 1
ATOM 553 N N . LEU A 1 71 ? -9.549 9.618 3.757 1.00 95.94 71 LEU A N 1
ATOM 554 C CA . LEU A 1 71 ? -10.675 8.856 3.216 1.00 95.94 71 LEU A CA 1
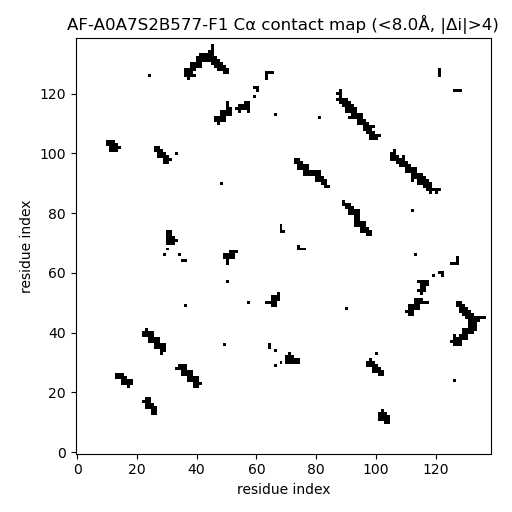ATOM 555 C C . LEU A 1 71 ? -10.925 7.539 3.964 1.00 95.94 71 LEU A C 1
ATOM 557 O O . LEU A 1 71 ? -11.821 6.795 3.573 1.00 95.94 71 LEU A O 1
ATOM 561 N N . SER A 1 72 ? -10.137 7.222 4.997 1.00 96.62 72 SER A N 1
ATOM 562 C CA . SER A 1 72 ? -10.241 5.966 5.742 1.00 96.62 72 SER A CA 1
ATOM 563 C C . SER A 1 72 ? -10.622 6.195 7.205 1.00 96.62 72 SER A C 1
ATOM 565 O O . SER A 1 72 ? -9.911 6.839 7.971 1.00 96.62 72 SER A O 1
ATOM 567 N N . GLU A 1 73 ? -11.727 5.588 7.625 1.00 96.88 73 GLU A N 1
ATOM 568 C CA . GLU A 1 73 ? -12.252 5.614 8.992 1.00 96.88 73 GLU A CA 1
ATOM 569 C C . GLU A 1 73 ? -11.386 4.826 9.988 1.00 96.88 73 GLU A C 1
ATOM 571 O O . GLU A 1 73 ? -11.470 5.053 11.196 1.00 96.88 73 GLU A O 1
ATOM 576 N N . SER A 1 74 ? -10.563 3.883 9.512 1.00 96.06 74 SER A N 1
ATOM 577 C CA . SER A 1 74 ? -9.651 3.098 10.360 1.00 96.06 74 SER A CA 1
ATOM 578 C C . SER A 1 74 ? -8.212 3.606 10.366 1.00 96.06 74 SER A C 1
ATOM 580 O O . SER A 1 74 ? -7.373 3.020 11.057 1.00 96.06 74 SER A O 1
ATOM 582 N N . TYR A 1 75 ? -7.934 4.696 9.649 1.00 95.19 75 TYR A N 1
ATOM 583 C CA . TYR A 1 75 ? -6.602 5.270 9.561 1.00 95.19 75 TYR A CA 1
ATOM 584 C C . TYR A 1 75 ? -6.133 5.836 10.901 1.00 95.19 75 TYR A C 1
ATOM 586 O O . TYR A 1 75 ? -6.827 6.594 11.583 1.00 95.19 75 TYR A O 1
ATOM 594 N N . ARG A 1 76 ? -4.905 5.478 11.271 1.00 89.25 76 ARG A N 1
ATOM 595 C CA . ARG A 1 76 ? -4.168 6.044 12.396 1.00 89.25 76 ARG A CA 1
ATOM 596 C C . ARG A 1 76 ? -2.772 6.387 11.910 1.00 89.25 76 ARG A C 1
ATOM 598 O O . ARG A 1 76 ? -1.971 5.501 11.617 1.00 89.25 76 ARG A O 1
ATOM 605 N N . THR A 1 77 ? -2.473 7.675 11.840 1.00 73.00 77 THR A N 1
ATOM 606 C CA . THR A 1 77 ? -1.117 8.121 11.534 1.00 73.00 77 THR A CA 1
ATOM 607 C C . THR A 1 77 ? -0.245 8.084 12.784 1.00 73.00 77 THR A C 1
ATOM 609 O O . THR A 1 77 ? -0.714 8.342 13.896 1.00 73.00 77 THR A O 1
ATOM 612 N N . SER A 1 78 ? 1.035 7.784 12.599 1.00 67.56 78 SER A N 1
ATOM 613 C CA . SER A 1 78 ? 2.065 8.198 13.538 1.00 67.56 78 SER A CA 1
ATOM 614 C C . SER A 1 78 ? 2.939 9.218 12.816 1.00 67.56 78 SER A C 1
ATOM 616 O O . SER A 1 78 ? 3.466 8.929 11.748 1.00 67.56 78 SER A O 1
ATOM 618 N N . GLU A 1 79 ? 3.148 10.404 13.390 1.00 61.91 79 GLU A N 1
ATOM 619 C CA . GLU A 1 79 ? 4.048 11.428 12.818 1.00 61.91 79 GLU A CA 1
ATOM 620 C C . GLU A 1 79 ? 5.536 11.002 12.836 1.00 61.91 79 GLU A C 1
ATOM 622 O O . GLU A 1 79 ? 6.447 11.807 12.643 1.00 61.91 79 GLU A O 1
ATOM 627 N N . VAL A 1 80 ? 5.813 9.718 13.076 1.00 68.94 80 VAL A N 1
ATOM 628 C CA . VAL A 1 80 ? 7.146 9.133 13.049 1.00 68.94 80 VAL A CA 1
ATOM 629 C C . VAL A 1 80 ? 7.584 9.010 11.590 1.00 68.94 80 VAL A C 1
ATOM 631 O O . VAL A 1 80 ? 7.184 8.098 10.862 1.00 68.94 80 VAL A O 1
ATOM 634 N N . GLY A 1 81 ? 8.417 9.956 11.158 1.00 60.97 81 GLY A N 1
ATOM 635 C CA . GLY A 1 81 ? 9.102 9.888 9.871 1.00 60.97 81 GLY A CA 1
ATOM 636 C C . GLY A 1 81 ? 10.072 8.708 9.831 1.00 60.97 81 GLY A C 1
ATOM 637 O O . GLY A 1 81 ? 10.883 8.531 10.741 1.00 60.97 81 GLY A O 1
ATOM 638 N N . VAL A 1 82 ? 10.008 7.913 8.765 1.00 64.38 82 VAL A N 1
ATOM 639 C CA . VAL A 1 82 ? 10.892 6.764 8.547 1.00 64.38 82 VAL A CA 1
ATOM 640 C C . VAL A 1 82 ? 11.541 6.855 7.172 1.00 64.38 82 VAL A C 1
ATOM 642 O O . VAL A 1 82 ? 10.905 7.146 6.157 1.00 64.38 82 VAL A O 1
ATOM 645 N N . GLN A 1 83 ? 12.842 6.576 7.136 1.00 61.66 83 GLN A N 1
ATOM 646 C CA . GLN A 1 83 ? 13.576 6.340 5.899 1.00 61.66 83 GLN A CA 1
ATOM 647 C C . GLN A 1 83 ? 13.833 4.843 5.759 1.00 61.66 83 GLN A C 1
ATOM 649 O O . GLN A 1 83 ? 14.536 4.254 6.578 1.00 61.66 83 GLN A O 1
ATOM 654 N N . LEU A 1 84 ? 13.299 4.230 4.703 1.00 60.19 84 LEU A N 1
ATOM 655 C CA . LEU A 1 84 ? 13.688 2.875 4.328 1.00 60.19 84 LEU A CA 1
ATOM 656 C C . LEU A 1 84 ? 15.036 2.965 3.588 1.00 60.19 84 LEU A C 1
ATOM 658 O O . LEU A 1 84 ? 15.125 3.525 2.491 1.00 60.19 84 LEU A O 1
ATOM 662 N N . ALA A 1 85 ? 16.118 2.510 4.229 1.00 53.66 85 ALA A N 1
ATOM 663 C CA . ALA A 1 85 ? 17.482 2.715 3.746 1.00 53.66 85 ALA A CA 1
ATOM 664 C C . ALA A 1 85 ? 17.859 1.839 2.525 1.00 53.66 85 ALA A C 1
ATOM 666 O O . ALA A 1 85 ? 17.686 0.628 2.526 1.00 53.66 85 ALA A O 1
ATOM 667 N N . ALA A 1 86 ? 18.441 2.522 1.528 1.00 39.53 86 ALA A N 1
ATOM 668 C CA . ALA A 1 86 ? 19.374 2.117 0.461 1.00 39.53 86 ALA A CA 1
ATOM 669 C C . ALA A 1 86 ? 19.129 0.845 -0.399 1.00 39.53 86 ALA A C 1
ATOM 671 O O . ALA A 1 86 ? 19.655 -0.225 -0.127 1.00 39.53 86 ALA A O 1
ATOM 672 N N . GLY A 1 87 ? 18.521 1.052 -1.577 1.00 43.03 87 GLY A N 1
ATOM 673 C CA . GLY A 1 87 ? 18.532 0.157 -2.749 1.00 43.03 87 GLY A CA 1
ATOM 674 C C . GLY A 1 87 ? 17.687 0.747 -3.895 1.00 43.03 87 GLY A C 1
ATOM 675 O O . GLY A 1 87 ? 17.005 1.752 -3.667 1.00 43.03 87 GLY A O 1
ATOM 676 N N . PRO A 1 88 ? 17.713 0.216 -5.132 1.00 42.09 88 PRO A N 1
ATOM 677 C CA . PRO A 1 88 ? 16.674 0.534 -6.119 1.00 42.09 88 PRO A CA 1
ATOM 678 C C . PRO A 1 88 ? 15.300 0.212 -5.498 1.00 42.09 88 PRO A C 1
ATOM 680 O O . PRO A 1 88 ? 15.111 -0.884 -4.988 1.00 42.09 88 PRO A O 1
ATOM 683 N N . GLY A 1 89 ? 14.385 1.189 -5.436 1.00 50.66 89 GLY A N 1
ATOM 684 C CA . GLY A 1 89 ? 13.162 1.100 -4.616 1.00 50.66 89 GLY A CA 1
ATOM 685 C C . GLY A 1 89 ? 13.107 2.028 -3.391 1.00 50.66 89 GLY A C 1
ATOM 686 O O . GLY A 1 89 ? 12.171 1.917 -2.608 1.00 50.66 89 GLY A O 1
ATOM 687 N N . ARG A 1 90 ? 14.068 2.958 -3.215 1.00 62.84 90 ARG A N 1
ATOM 688 C CA . ARG A 1 90 ? 14.059 3.964 -2.124 1.00 62.84 90 ARG A CA 1
ATOM 689 C C . ARG A 1 90 ? 12.673 4.580 -1.924 1.00 62.84 90 ARG A C 1
ATOM 691 O O . ARG A 1 90 ? 12.156 5.222 -2.839 1.00 62.84 90 ARG A O 1
ATOM 698 N N . CYS A 1 91 ? 12.153 4.437 -0.711 1.00 62.56 91 CYS A N 1
ATOM 699 C CA . CYS A 1 91 ? 10.936 5.073 -0.244 1.00 62.56 91 CYS A CA 1
ATOM 700 C C . CYS A 1 91 ? 11.226 5.769 1.095 1.00 62.56 91 CYS A C 1
ATOM 702 O O . CYS A 1 91 ? 11.680 5.137 2.049 1.00 62.56 91 CYS A O 1
ATOM 704 N N . ALA A 1 92 ? 11.002 7.080 1.161 1.00 73.88 92 ALA A N 1
ATOM 705 C CA . ALA A 1 92 ? 10.999 7.836 2.414 1.00 73.88 92 ALA A CA 1
ATOM 706 C C . ALA A 1 92 ? 9.569 8.292 2.686 1.00 73.88 92 ALA A C 1
ATOM 708 O O . ALA A 1 92 ? 8.890 8.703 1.746 1.00 73.88 92 ALA A O 1
ATOM 709 N N . GLY A 1 93 ? 9.108 8.212 3.930 1.00 79.62 93 GLY A N 1
ATOM 710 C CA . GLY A 1 93 ? 7.706 8.458 4.242 1.00 79.62 93 GLY A CA 1
ATOM 711 C C . GLY A 1 93 ? 7.398 8.483 5.732 1.00 79.62 93 GLY A C 1
ATOM 712 O O . GLY A 1 93 ? 8.297 8.617 6.562 1.00 79.62 93 GLY A O 1
ATOM 713 N N . TYR A 1 94 ? 6.120 8.341 6.059 1.00 83.50 94 TYR A N 1
ATOM 714 C CA . TYR A 1 94 ? 5.633 8.271 7.437 1.00 83.50 94 TYR A CA 1
ATOM 715 C C . TYR A 1 94 ? 5.098 6.879 7.743 1.00 83.50 94 TYR A C 1
ATOM 717 O O . TYR A 1 94 ? 4.527 6.226 6.865 1.00 83.50 94 TYR A O 1
ATOM 725 N N . LEU A 1 95 ? 5.271 6.428 8.986 1.00 88.56 95 LEU A N 1
ATOM 726 C CA . LEU A 1 95 ? 4.598 5.221 9.448 1.00 88.56 95 LEU A CA 1
ATOM 727 C C . LEU A 1 95 ? 3.115 5.501 9.655 1.00 88.56 95 LEU A C 1
ATOM 729 O O . LEU A 1 95 ? 2.707 6.338 10.460 1.00 88.56 95 LEU A O 1
ATOM 733 N N . SER A 1 96 ? 2.321 4.725 8.943 1.00 91.25 96 SER A N 1
ATOM 734 C CA . SER A 1 96 ? 0.875 4.761 8.953 1.00 91.25 96 SER A CA 1
ATOM 735 C C . SER A 1 96 ? 0.331 3.422 9.406 1.00 91.25 96 SER A C 1
ATOM 737 O O . SER A 1 96 ? 1.001 2.391 9.307 1.00 91.25 96 SER A O 1
ATOM 739 N N . ARG A 1 97 ? -0.894 3.437 9.919 1.00 95.00 97 ARG A N 1
ATOM 740 C CA . ARG A 1 97 ? -1.565 2.244 10.405 1.00 95.00 97 ARG A CA 1
ATOM 741 C C . ARG A 1 97 ? -3.003 2.226 9.943 1.00 95.00 97 ARG A C 1
ATOM 743 O O . ARG A 1 97 ? -3.715 3.212 10.110 1.00 95.00 97 ARG A O 1
ATOM 750 N N . ASP A 1 98 ? -3.422 1.120 9.346 1.00 96.88 98 ASP A N 1
ATOM 751 C CA . ASP A 1 98 ? -4.784 0.981 8.837 1.00 96.88 98 ASP A CA 1
ATOM 752 C C . ASP A 1 98 ? -5.176 -0.500 8.676 1.00 96.88 98 ASP A C 1
ATOM 754 O O . ASP A 1 98 ? -4.394 -1.415 8.954 1.00 96.88 98 ASP A O 1
ATOM 758 N N . THR A 1 99 ? -6.412 -0.745 8.248 1.00 97.25 99 THR A N 1
ATOM 759 C CA . THR A 1 99 ? -6.888 -2.054 7.802 1.00 97.25 99 THR A CA 1
ATOM 760 C C . THR A 1 99 ? -6.302 -2.361 6.424 1.00 97.25 99 THR A C 1
ATOM 762 O O . THR A 1 99 ? -6.450 -1.558 5.508 1.00 97.25 99 THR A O 1
ATOM 765 N N . VAL A 1 100 ? -5.686 -3.531 6.253 1.00 97.00 100 VAL A N 1
ATOM 766 C CA . VAL A 1 100 ? -5.204 -4.037 4.961 1.00 97.00 100 VAL A CA 1
ATOM 767 C C . VAL A 1 100 ? -6.010 -5.268 4.563 1.00 97.00 100 VAL A C 1
ATOM 769 O O . VAL A 1 100 ? -6.244 -6.165 5.369 1.00 97.00 100 VAL A O 1
ATOM 772 N N . HIS A 1 101 ? -6.421 -5.328 3.306 1.00 95.56 101 HIS A N 1
ATOM 773 C CA . HIS A 1 101 ? -7.131 -6.449 2.711 1.00 95.56 101 HIS A CA 1
ATOM 774 C C . HIS A 1 101 ? -6.225 -7.155 1.702 1.00 95.56 101 HIS A C 1
ATOM 776 O O . HIS A 1 101 ? -5.685 -6.521 0.791 1.00 95.56 101 HIS A O 1
ATOM 782 N N . LEU A 1 102 ? -6.079 -8.469 1.868 1.00 92.62 102 LEU A N 1
ATOM 783 C CA . LEU A 1 102 ? -5.270 -9.340 1.021 1.00 92.62 102 LEU A CA 1
ATOM 784 C C . LEU A 1 102 ? -6.127 -10.540 0.610 1.00 92.62 102 LEU A C 1
ATOM 786 O O . LEU A 1 102 ? -6.304 -11.485 1.379 1.00 92.62 102 LEU A O 1
ATOM 790 N N . GLY A 1 103 ? -6.709 -10.478 -0.588 1.00 88.38 103 GLY A N 1
ATOM 791 C CA . GLY A 1 103 ? -7.693 -11.473 -1.014 1.00 88.38 103 GLY A CA 1
ATOM 792 C C . GLY A 1 103 ? -8.925 -11.448 -0.110 1.00 88.38 103 GLY A C 1
ATOM 793 O O . GLY A 1 103 ? -9.540 -10.401 0.083 1.00 88.38 103 GLY A O 1
ATOM 794 N N . ASN A 1 104 ? -9.268 -12.597 0.469 1.00 86.81 104 ASN A N 1
ATOM 795 C CA . ASN A 1 104 ? -10.323 -12.739 1.478 1.00 86.81 104 ASN A CA 1
ATOM 796 C C . ASN A 1 104 ? -9.849 -12.463 2.920 1.00 86.81 104 ASN A C 1
ATOM 798 O O . ASN A 1 104 ? -10.679 -12.424 3.830 1.00 86.81 104 ASN A O 1
ATOM 802 N N . ALA A 1 105 ? -8.552 -12.235 3.146 1.00 90.44 105 ALA A N 1
ATOM 803 C CA . ALA A 1 105 ? -8.032 -11.894 4.463 1.00 90.44 105 ALA A CA 1
ATOM 804 C C . ALA A 1 105 ? -8.161 -10.397 4.758 1.00 90.44 105 ALA A C 1
ATOM 806 O O . ALA A 1 105 ? -7.940 -9.540 3.900 1.00 90.44 105 ALA A O 1
ATOM 807 N N . THR A 1 106 ? -8.466 -10.084 6.017 1.00 93.62 106 THR A N 1
ATOM 808 C CA . THR A 1 106 ? -8.454 -8.718 6.550 1.00 93.62 106 THR A CA 1
ATOM 809 C C . THR A 1 106 ? -7.484 -8.646 7.721 1.00 93.62 106 THR A C 1
ATOM 811 O O . THR A 1 106 ? -7.665 -9.317 8.735 1.00 93.62 106 THR A O 1
ATOM 814 N N . LEU A 1 107 ? -6.455 -7.822 7.569 1.00 93.56 107 LEU A N 1
ATOM 815 C CA . LEU A 1 107 ? -5.417 -7.555 8.550 1.00 93.56 107 LEU A CA 1
ATOM 816 C C . LEU A 1 107 ? -5.711 -6.204 9.202 1.00 93.56 107 LEU A C 1
ATOM 818 O O . LEU A 1 107 ? -5.661 -5.156 8.563 1.00 93.56 107 LEU A O 1
ATOM 822 N N . PHE A 1 108 ? -6.056 -6.219 10.482 1.00 94.75 108 PHE A N 1
ATOM 823 C CA . PHE A 1 108 ? -6.335 -5.000 11.236 1.00 94.75 108 PHE A CA 1
ATOM 824 C C . PHE A 1 108 ? -5.042 -4.377 11.758 1.00 94.75 108 PHE A C 1
ATOM 826 O O . PHE A 1 108 ? -4.080 -5.095 12.020 1.00 94.75 108 PHE A O 1
ATOM 833 N N . ASP A 1 109 ? -5.050 -3.058 11.967 1.00 93.06 109 ASP A N 1
ATOM 834 C CA . ASP A 1 109 ? -3.989 -2.348 12.701 1.00 93.06 109 ASP A CA 1
ATOM 835 C C . ASP A 1 109 ? -2.578 -2.564 12.098 1.00 93.06 109 ASP A C 1
ATOM 837 O O . ASP A 1 109 ? -1.560 -2.564 12.799 1.00 93.06 109 ASP A O 1
ATOM 841 N N . THR A 1 110 ? -2.527 -2.765 10.776 1.00 93.56 110 THR A N 1
ATOM 842 C CA . THR A 1 110 ? -1.310 -3.095 10.028 1.00 93.56 110 THR A CA 1
ATOM 843 C C . THR A 1 110 ? -0.490 -1.837 9.809 1.00 93.56 110 THR A C 1
ATOM 845 O O . THR A 1 110 ? -1.024 -0.821 9.369 1.00 93.56 110 THR A O 1
ATOM 848 N N . ILE A 1 111 ? 0.805 -1.906 10.113 1.00 92.31 111 ILE A N 1
ATOM 849 C CA . ILE A 1 111 ? 1.744 -0.796 9.936 1.00 92.31 111 ILE A CA 1
ATOM 850 C C . ILE A 1 111 ? 2.317 -0.843 8.517 1.00 92.31 111 ILE A C 1
ATOM 852 O O . ILE A 1 111 ? 2.732 -1.902 8.049 1.00 92.31 111 ILE A O 1
ATOM 856 N N . PHE A 1 112 ? 2.370 0.305 7.851 1.00 91.94 112 PHE A N 1
ATOM 857 C CA . PHE A 1 112 ? 2.962 0.468 6.526 1.00 91.94 112 PHE A CA 1
ATOM 858 C C . PHE A 1 112 ? 3.575 1.860 6.369 1.00 91.94 112 PHE A C 1
ATOM 860 O O . PHE A 1 112 ? 3.350 2.749 7.191 1.00 91.94 112 PHE A O 1
ATOM 867 N N . VAL A 1 113 ? 4.361 2.057 5.313 1.00 89.62 113 VAL A N 1
ATOM 868 C CA . VAL A 1 113 ? 4.937 3.366 4.987 1.00 89.62 113 VAL A CA 1
ATOM 869 C C . VAL A 1 113 ? 4.083 4.070 3.939 1.00 89.62 113 VAL A C 1
ATOM 871 O O . VAL A 1 113 ? 3.873 3.555 2.840 1.00 89.62 113 VAL A O 1
ATOM 874 N N . GLU A 1 114 ? 3.639 5.277 4.271 1.00 88.62 114 GLU A N 1
ATOM 875 C CA . GLU A 1 114 ? 3.064 6.218 3.315 1.00 88.62 114 GLU A CA 1
ATOM 876 C C . GLU A 1 114 ? 4.200 7.016 2.663 1.00 88.62 114 GLU A C 1
ATOM 878 O O . GLU A 1 114 ? 4.824 7.871 3.299 1.00 88.62 114 GLU A O 1
ATOM 883 N N . ALA A 1 115 ? 4.513 6.704 1.405 1.00 85.00 115 ALA A N 1
ATOM 884 C CA . ALA A 1 115 ? 5.668 7.266 0.717 1.00 85.00 115 ALA A CA 1
ATOM 885 C C . ALA A 1 115 ? 5.488 8.759 0.405 1.00 85.00 115 ALA A C 1
ATOM 887 O O . ALA A 1 115 ? 4.505 9.151 -0.218 1.00 85.00 115 ALA A O 1
ATOM 888 N N . GLN A 1 116 ? 6.492 9.559 0.763 1.00 78.44 116 GLN A N 1
ATOM 889 C CA . GLN A 1 116 ? 6.665 10.987 0.452 1.00 78.44 116 GLN A CA 1
ATOM 890 C C . GLN A 1 116 ? 7.734 11.242 -0.622 1.00 78.44 116 GLN A C 1
ATOM 892 O O . GLN A 1 116 ? 7.830 12.333 -1.190 1.00 78.44 116 GLN A O 1
ATOM 897 N N . ALA A 1 117 ? 8.533 10.224 -0.931 1.00 72.00 117 ALA A N 1
ATOM 898 C CA . ALA A 1 117 ? 9.394 10.169 -2.101 1.00 72.00 117 ALA A CA 1
ATOM 899 C C . ALA A 1 117 ? 9.618 8.705 -2.478 1.00 72.00 117 ALA A C 1
ATOM 901 O O . ALA A 1 117 ? 9.975 7.909 -1.611 1.00 72.00 117 ALA A O 1
ATOM 902 N N . ALA A 1 118 ? 9.459 8.368 -3.759 1.00 68.00 118 ALA A N 1
ATOM 903 C CA . ALA A 1 118 ? 9.713 7.033 -4.295 1.00 68.00 118 ALA A CA 1
ATOM 904 C C . ALA A 1 118 ? 10.776 7.083 -5.405 1.00 68.00 118 ALA A C 1
ATOM 906 O O . ALA A 1 118 ? 10.916 8.079 -6.119 1.00 68.00 118 ALA A O 1
ATOM 907 N N . SER A 1 119 ? 11.557 6.012 -5.554 1.00 65.44 119 SER A N 1
ATOM 908 C CA . SER A 1 119 ? 12.594 5.940 -6.587 1.00 65.44 119 SER A CA 1
ATOM 909 C C . SER A 1 119 ? 12.007 5.875 -8.004 1.00 65.44 119 SER A C 1
ATOM 911 O O . SER A 1 119 ? 10.991 5.223 -8.240 1.00 65.44 119 SER A O 1
ATOM 913 N N . LYS A 1 120 ? 12.714 6.461 -8.981 1.00 60.47 120 LYS A N 1
ATOM 914 C CA . LYS A 1 120 ? 12.309 6.467 -10.400 1.00 60.47 120 LYS A CA 1
ATOM 915 C C . LYS A 1 120 ? 12.170 5.073 -11.026 1.00 60.47 120 LYS A C 1
ATOM 917 O O . LYS A 1 120 ? 11.492 4.947 -12.037 1.00 60.47 120 LYS A O 1
ATOM 922 N N . HIS A 1 121 ? 12.750 4.021 -10.449 1.00 60.34 121 HIS A N 1
ATOM 923 C CA . HIS A 1 121 ? 12.563 2.662 -10.975 1.00 60.34 121 HIS A CA 1
AT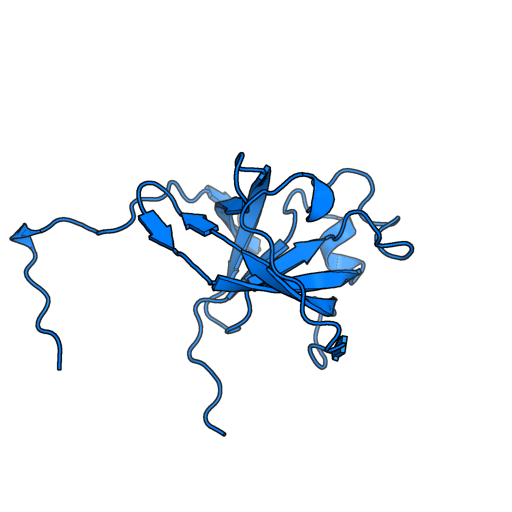OM 924 C C . HIS A 1 121 ? 11.093 2.226 -10.981 1.00 60.34 121 HIS A C 1
ATOM 926 O O . HIS A 1 121 ? 10.689 1.468 -11.852 1.00 60.34 121 HIS A O 1
ATOM 932 N N . LEU A 1 122 ? 10.279 2.763 -10.069 1.00 59.31 122 LEU A N 1
ATOM 933 C CA . LEU A 1 122 ? 8.855 2.438 -9.994 1.00 59.31 122 LEU A CA 1
ATOM 934 C C . LEU A 1 122 ? 7.994 3.325 -10.892 1.00 59.31 122 LEU A C 1
ATOM 936 O O . LEU A 1 122 ? 6.906 2.917 -11.265 1.00 59.31 122 LEU A O 1
ATOM 940 N N . SER A 1 123 ? 8.517 4.472 -11.342 1.00 58.06 123 SER A N 1
ATOM 941 C CA . SER A 1 123 ? 7.831 5.332 -12.320 1.00 58.06 123 SER A CA 1
ATOM 942 C C . SER A 1 123 ? 7.687 4.722 -13.718 1.00 58.06 123 SER A C 1
ATOM 944 O O . SER A 1 123 ? 6.971 5.267 -14.550 1.00 58.06 123 SER A O 1
ATOM 946 N N . GLN A 1 124 ? 8.395 3.625 -13.997 1.00 58.97 124 GLN A N 1
ATOM 947 C CA . GLN A 1 124 ? 8.342 2.910 -15.277 1.00 58.97 124 GLN A CA 1
ATOM 948 C C . GLN A 1 124 ? 7.498 1.629 -15.205 1.00 58.97 124 GLN A C 1
ATOM 950 O O . GLN A 1 124 ? 7.428 0.893 -16.186 1.00 58.97 124 GLN A O 1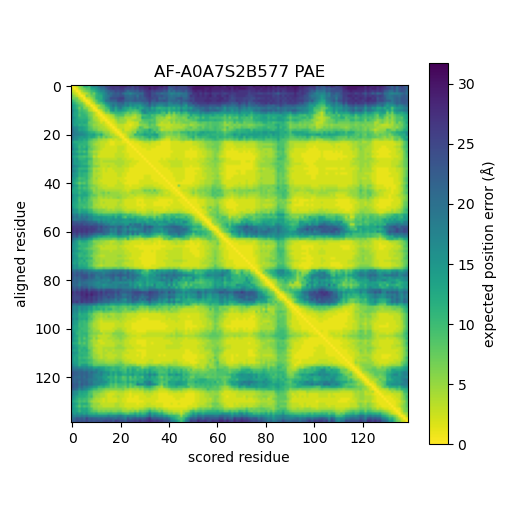
ATOM 955 N N . SER A 1 125 ? 6.888 1.352 -14.051 1.00 72.00 125 SER A N 1
ATOM 956 C CA . SER A 1 125 ? 6.082 0.161 -13.794 1.00 72.00 125 SER A CA 1
ATOM 957 C C . SER A 1 125 ? 4.610 0.540 -13.636 1.00 72.00 125 SER A C 1
ATOM 959 O O . SER A 1 125 ? 4.297 1.688 -13.355 1.00 72.00 125 SER A O 1
ATOM 961 N N . ASP A 1 126 ? 3.699 -0.415 -13.795 1.00 79.62 126 ASP A N 1
ATOM 962 C CA . ASP A 1 126 ? 2.273 -0.255 -13.486 1.00 79.62 126 ASP A CA 1
ATOM 963 C C . ASP A 1 126 ? 1.920 -0.663 -12.043 1.00 79.62 126 ASP A C 1
ATOM 965 O O . ASP A 1 126 ? 0.748 -0.700 -11.668 1.00 79.62 126 ASP A O 1
ATOM 969 N N . VAL A 1 127 ? 2.931 -0.965 -11.221 1.00 85.69 127 VAL A N 1
ATOM 970 C CA . VAL A 1 127 ? 2.775 -1.317 -9.801 1.00 85.69 127 VAL A CA 1
ATOM 971 C C . VAL A 1 127 ? 2.818 -0.078 -8.913 1.00 85.69 127 VAL A C 1
ATOM 973 O O . VAL A 1 127 ? 3.732 0.734 -8.993 1.00 85.69 127 VAL A O 1
ATOM 976 N N . ASP A 1 128 ? 1.844 0.066 -8.025 1.00 87.94 128 ASP A N 1
ATOM 977 C CA . ASP A 1 128 ? 1.721 1.194 -7.101 1.00 87.94 128 ASP A CA 1
ATOM 978 C C . ASP A 1 128 ? 2.764 1.156 -5.974 1.00 87.94 128 ASP A C 1
ATOM 980 O O . ASP A 1 128 ? 3.276 2.202 -5.585 1.00 87.94 128 ASP A O 1
ATOM 984 N N . GLY A 1 129 ? 3.103 -0.028 -5.457 1.00 87.94 129 GLY A N 1
ATOM 985 C CA . GLY A 1 129 ? 3.981 -0.167 -4.290 1.00 87.94 129 GLY A CA 1
ATOM 986 C C . GLY A 1 129 ? 4.542 -1.574 -4.091 1.00 87.94 129 GLY A C 1
ATOM 987 O O . GLY A 1 129 ? 4.588 -2.379 -5.025 1.00 87.94 129 GLY A O 1
ATOM 988 N N . VAL A 1 130 ? 4.967 -1.878 -2.862 1.00 89.19 130 VAL A N 1
ATOM 989 C CA . VAL A 1 130 ? 5.572 -3.171 -2.492 1.00 89.19 130 VAL A CA 1
ATOM 990 C C . VAL A 1 130 ? 4.942 -3.700 -1.211 1.00 89.19 130 VAL A C 1
ATOM 992 O O . VAL A 1 130 ? 4.807 -2.963 -0.238 1.00 89.19 130 VAL A O 1
ATOM 995 N N . LEU A 1 131 ? 4.612 -4.990 -1.205 1.00 92.69 131 LEU A N 1
ATOM 996 C CA . LEU A 1 131 ? 4.290 -5.775 -0.020 1.00 92.69 131 LEU A CA 1
ATOM 997 C C . LEU A 1 131 ? 5.484 -6.677 0.308 1.00 92.69 131 LEU A C 1
ATOM 999 O O . LEU A 1 131 ? 5.693 -7.701 -0.343 1.00 92.69 131 LEU A O 1
ATOM 1003 N N . GLY A 1 132 ? 6.259 -6.286 1.318 1.00 90.56 132 GLY A N 1
ATOM 1004 C CA . GLY A 1 132 ? 7.332 -7.110 1.858 1.00 90.56 132 GLY A CA 1
ATOM 1005 C C . GLY A 1 132 ? 6.797 -8.330 2.614 1.00 90.56 132 GLY A C 1
ATOM 1006 O O . GLY A 1 132 ? 5.951 -8.203 3.497 1.00 90.56 132 GLY A O 1
ATOM 1007 N N . LEU A 1 133 ? 7.305 -9.509 2.267 1.00 90.12 133 LEU A N 1
ATOM 1008 C CA . LEU A 1 133 ? 6.976 -10.813 2.855 1.00 90.12 133 LEU A CA 1
ATOM 1009 C C . LEU A 1 133 ? 8.211 -11.512 3.448 1.00 90.12 133 LEU A C 1
ATOM 1011 O O . LEU A 1 133 ? 8.135 -12.653 3.906 1.00 90.12 133 LEU A O 1
ATOM 1015 N N . GLY A 1 134 ? 9.358 -10.836 3.422 1.00 86.50 134 GLY A N 1
ATOM 1016 C CA . GLY A 1 134 ? 10.568 -11.255 4.108 1.00 86.50 134 GLY A CA 1
ATOM 1017 C C . GLY A 1 134 ? 10.412 -11.197 5.627 1.00 86.50 134 GLY A C 1
ATOM 1018 O O . GLY A 1 134 ? 9.522 -10.544 6.176 1.00 86.50 134 GLY A O 1
ATOM 1019 N N . LEU A 1 135 ? 11.308 -11.889 6.329 1.00 85.00 135 LEU A N 1
ATOM 1020 C CA . LEU A 1 135 ? 11.332 -11.847 7.787 1.00 85.00 135 LEU A CA 1
ATOM 1021 C C . LEU A 1 135 ? 11.692 -10.435 8.272 1.00 85.00 135 LEU A C 1
ATOM 1023 O O . LEU A 1 135 ? 12.570 -9.799 7.681 1.00 85.00 135 LEU A O 1
ATOM 1027 N N . PRO A 1 136 ? 11.084 -9.954 9.372 1.00 73.69 136 PRO A N 1
ATOM 1028 C CA . PRO A 1 136 ? 11.561 -8.745 10.020 1.00 73.69 136 PRO A CA 1
ATOM 1029 C C . PRO A 1 136 ? 13.024 -8.956 10.416 1.00 73.69 136 PRO A C 1
ATOM 1031 O O . PRO A 1 136 ? 13.383 -9.993 10.981 1.00 73.69 136 PRO A O 1
ATOM 1034 N N . GLN A 1 137 ? 13.879 -7.989 10.093 1.00 61.31 137 GLN A N 1
ATOM 1035 C CA . GLN A 1 137 ? 15.280 -8.047 10.484 1.00 61.31 137 GLN A CA 1
ATOM 1036 C C . GLN A 1 137 ? 15.341 -8.062 12.017 1.00 61.31 137 GLN A C 1
ATOM 1038 O O . GLN A 1 137 ? 14.765 -7.188 12.667 1.00 61.31 137 GLN A O 1
ATOM 1043 N N . ALA A 1 138 ? 15.960 -9.096 12.592 1.00 49.41 138 ALA A N 1
ATOM 1044 C CA . ALA A 1 138 ? 16.141 -9.181 14.036 1.00 49.41 138 ALA A CA 1
ATOM 1045 C C . ALA A 1 138 ? 16.924 -7.948 14.511 1.00 49.41 138 ALA A C 1
ATOM 1047 O O . ALA A 1 138 ? 17.937 -7.599 13.900 1.00 49.41 138 ALA A O 1
ATOM 1048 N N . ALA A 1 139 ? 16.404 -7.285 15.546 1.00 41.25 139 ALA A N 1
ATOM 1049 C CA . ALA A 1 139 ? 17.073 -6.179 16.224 1.00 41.25 139 ALA A CA 1
ATOM 1050 C C . ALA A 1 139 ? 18.365 -6.641 16.911 1.00 41.25 139 ALA A C 1
ATOM 1052 O O . ALA A 1 139 ? 18.387 -7.796 17.402 1.00 41.25 139 ALA A O 1
#

Solvent-accessible surface area (backbone atoms only — not comparable to full-atom values): 7796 Å² total; per-residue (Å²): 135,87,79,87,60,88,87,72,63,73,78,52,60,71,77,66,47,83,40,86,101,74,49,45,32,32,65,38,29,43,32,42,66,69,44,70,43,37,21,33,63,33,65,88,38,53,56,35,36,39,34,26,63,83,27,76,55,35,64,69,39,74,89,48,60,52,51,50,62,90,65,18,80,55,48,44,82,42,96,51,73,45,74,55,81,86,59,98,70,35,36,34,25,30,40,30,28,21,34,36,35,43,57,79,25,77,42,70,78,38,71,32,34,37,22,43,31,55,36,71,75,48,45,78,51,92,47,39,34,37,39,28,67,22,74,74,79,82,130

Radius of gyration: 15.09 Å; Cα contacts (8 Å, |Δi|>4): 315; chains: 1; bounding box: 33×45×34 Å

pLDDT: mean 78.63, std 16.25, range [39.12, 97.88]

Foldseek 3Di:
DDDDDVVVPDLFDWDWDDDPPDFIWTWKFWAVVTDIFIAGEAQPDAAWEFAAPQAPQCVLVVPGGHDYLVPHPFKDFDQDWDWPDDDQWTFTAGWIFTWMGHHNDIDHRDIHGHGNHTHNVCSVDHGRYYHHPYDDDDD

Organism: NCBI:txid327968

InterPro domains:
  IPR001461 Aspartic peptidase A1 [PTHR47966] (13-137)
  IPR021109 Aspartic peptidase domain superfamily [G3DSA:2.40.70.10] (1-139)
  IPR021109 Aspartic peptidase domain superfamily [SSF50630] (15-137)
  IPR033121 Peptidase family A1 domain [PF00026] (24-137)
  IPR033121 Peptidase family A1 domain [PS51767] (24-139)
  IPR034164 Pepsin-like domain [cd05471] (24-137)

Secondary structure (DSSP, 8-state):
-----GGG--S-----EEETTTEEEEEEEETTTTEEEEEEEETT---EEEEBTT-SSGGGGTTS--B-GGG-TT-EEEEEEEE--SSTT-EEEEEEEEEEEETTEEEEEEEEEEEEEE-TTGGGSS--EEEE-SPPPP-